Protein AF-A0A439NUP5-F1 (afdb_monomer)

Nearest PDB structures (foldseek):
  6g1f-assembly3_E  TM=2.541E-01  e=8.129E+00  Stutzerimonas stutzeri

Structure (mmCIF, N/CA/C/O backbone):
data_AF-A0A439NUP5-F1
#
_entry.id   AF-A0A439NUP5-F1
#
loop_
_atom_site.group_PDB
_atom_site.id
_atom_site.type_symbol
_atom_site.label_atom_id
_atom_site.label_alt_id
_atom_site.label_comp_id
_atom_site.label_asym_id
_atom_site.label_entity_id
_atom_site.label_seq_id
_atom_site.pdbx_PDB_ins_code
_atom_site.Cartn_x
_atom_site.Cartn_y
_atom_site.Cartn_z
_atom_site.occupancy
_atom_site.B_iso_or_equiv
_atom_site.auth_seq_id
_atom_site.auth_comp_id
_atom_site.auth_asym_id
_atom_site.auth_atom_id
_atom_site.pdbx_PDB_model_num
ATOM 1 N N . MET A 1 1 ? -1.467 -4.749 -2.747 1.00 68.94 1 MET A N 1
ATOM 2 C CA . MET A 1 1 ? -1.086 -5.558 -3.932 1.00 68.94 1 MET A CA 1
ATOM 3 C C . MET A 1 1 ? 0.349 -5.290 -4.351 1.00 68.94 1 MET A C 1
ATOM 5 O O . MET A 1 1 ? 1.112 -6.240 -4.357 1.00 68.94 1 MET A O 1
ATOM 9 N N . ALA A 1 2 ? 0.729 -4.045 -4.664 1.00 86.69 2 ALA A N 1
ATOM 10 C CA . ALA A 1 2 ? 2.065 -3.732 -5.182 1.00 86.69 2 ALA A CA 1
ATOM 11 C C . ALA A 1 2 ? 3.223 -4.264 -4.321 1.00 86.69 2 ALA A C 1
ATOM 13 O O . ALA A 1 2 ? 4.045 -5.011 -4.832 1.00 86.69 2 ALA A O 1
ATOM 14 N N . THR A 1 3 ? 3.243 -3.995 -3.013 1.00 92.81 3 THR A N 1
ATOM 15 C CA . THR A 1 3 ? 4.339 -4.464 -2.140 1.00 92.81 3 THR A CA 1
ATOM 16 C C . THR A 1 3 ? 4.481 -5.989 -2.119 1.00 92.81 3 THR A C 1
ATOM 18 O O . THR A 1 3 ? 5.592 -6.498 -2.053 1.00 92.81 3 THR A O 1
ATOM 21 N N . GLY A 1 4 ? 3.379 -6.727 -2.285 1.00 93.69 4 GLY A N 1
ATOM 22 C CA . GLY A 1 4 ? 3.407 -8.186 -2.409 1.00 93.69 4 GLY A CA 1
ATOM 23 C C . GLY A 1 4 ? 4.074 -8.658 -3.701 1.00 93.69 4 GLY A C 1
ATOM 24 O O . GLY A 1 4 ? 4.775 -9.658 -3.683 1.00 93.69 4 GLY A O 1
ATOM 25 N N . LEU A 1 5 ? 3.926 -7.918 -4.806 1.00 92.81 5 LEU A N 1
ATOM 26 C CA . LEU A 1 5 ? 4.610 -8.213 -6.076 1.00 92.81 5 LEU A CA 1
ATOM 27 C C . LEU A 1 5 ? 6.121 -8.003 -5.991 1.00 92.81 5 LEU A C 1
ATOM 29 O O . LEU A 1 5 ? 6.862 -8.623 -6.746 1.00 92.81 5 LEU A O 1
ATOM 33 N N . ALA A 1 6 ? 6.565 -7.132 -5.084 1.00 95.31 6 ALA A N 1
ATOM 34 C CA . ALA A 1 6 ? 7.979 -6.894 -4.846 1.00 95.31 6 ALA A CA 1
ATOM 35 C C . ALA A 1 6 ? 8.616 -7.894 -3.883 1.00 95.31 6 ALA A C 1
ATOM 37 O O . ALA A 1 6 ? 9.836 -8.031 -3.872 1.00 95.31 6 ALA A O 1
ATOM 38 N N . ARG A 1 7 ? 7.817 -8.618 -3.096 1.00 94.44 7 ARG A N 1
ATOM 39 C CA . ARG A 1 7 ? 8.317 -9.512 -2.053 1.00 94.44 7 ARG A CA 1
ATOM 40 C C . ARG A 1 7 ? 9.414 -10.450 -2.576 1.00 94.44 7 ARG A C 1
ATOM 42 O O . ARG A 1 7 ? 9.257 -11.142 -3.582 1.00 94.44 7 ARG A O 1
ATOM 49 N N . GLY A 1 8 ? 10.538 -10.463 -1.863 1.00 93.56 8 GLY A N 1
ATOM 50 C CA . GLY A 1 8 ? 11.687 -11.317 -2.153 1.00 93.56 8 GLY A CA 1
ATOM 51 C C . GLY A 1 8 ? 12.592 -10.842 -3.294 1.00 93.56 8 GLY A C 1
ATOM 52 O O . GLY A 1 8 ? 13.550 -11.546 -3.601 1.00 93.56 8 GLY A O 1
ATOM 53 N N . ALA A 1 9 ? 12.340 -9.686 -3.922 1.00 96.19 9 ALA A N 1
ATOM 54 C CA . ALA A 1 9 ? 13.242 -9.138 -4.939 1.00 96.19 9 ALA A CA 1
ATOM 55 C C . ALA A 1 9 ? 14.648 -8.877 -4.377 1.00 96.19 9 ALA A C 1
ATOM 57 O O . ALA A 1 9 ? 15.632 -9.292 -4.986 1.00 96.19 9 ALA A O 1
ATOM 58 N N . ALA A 1 10 ? 14.745 -8.311 -3.170 1.00 96.00 10 ALA A N 1
ATOM 59 C CA . ALA A 1 10 ? 16.027 -8.019 -2.533 1.00 96.00 10 ALA A CA 1
ATOM 60 C C . ALA A 1 10 ? 16.862 -9.290 -2.304 1.00 96.00 10 ALA A C 1
ATOM 62 O O . ALA A 1 10 ? 18.069 -9.288 -2.525 1.00 96.00 10 ALA A O 1
ATOM 63 N N . ALA A 1 11 ? 16.218 -10.409 -1.952 1.00 95.31 11 ALA A N 1
ATOM 64 C CA . ALA A 1 11 ? 16.888 -11.704 -1.796 1.00 95.31 11 ALA A CA 1
ATOM 65 C C . ALA A 1 11 ? 17.454 -12.254 -3.120 1.00 95.31 11 ALA A C 1
ATOM 67 O O . ALA A 1 11 ? 18.377 -13.063 -3.103 1.00 95.31 11 ALA A O 1
ATOM 68 N N . ARG A 1 12 ? 16.929 -11.802 -4.267 1.00 95.94 12 ARG A N 1
ATOM 69 C CA . ARG A 1 12 ? 17.468 -12.093 -5.606 1.00 95.94 12 ARG A CA 1
ATOM 70 C C . ARG A 1 12 ? 18.540 -11.091 -6.053 1.00 95.94 12 ARG A C 1
ATOM 72 O O . ARG A 1 12 ? 18.990 -11.172 -7.191 1.00 95.94 12 ARG A O 1
ATOM 79 N N . GLY A 1 13 ? 18.915 -10.131 -5.203 1.00 96.25 13 GLY A N 1
ATOM 80 C CA . GLY A 1 13 ? 19.787 -9.016 -5.579 1.00 96.25 13 GLY A CA 1
ATOM 81 C C . GLY A 1 13 ? 19.114 -8.025 -6.531 1.00 96.25 13 GLY A C 1
ATOM 82 O O . GLY A 1 13 ? 19.798 -7.378 -7.313 1.00 96.25 13 GLY A O 1
ATOM 83 N N . LYS A 1 14 ? 17.778 -7.943 -6.511 1.00 97.62 14 LYS A N 1
ATOM 84 C CA . LYS A 1 14 ? 16.977 -7.097 -7.403 1.00 97.62 14 LYS A CA 1
ATOM 85 C C . LYS A 1 14 ? 16.117 -6.116 -6.620 1.00 97.62 14 LYS A C 1
ATOM 87 O O . LYS A 1 14 ? 15.823 -6.317 -5.442 1.00 97.62 14 LYS A O 1
ATOM 92 N N . ARG A 1 15 ? 15.638 -5.082 -7.309 1.00 97.31 15 ARG A N 1
ATOM 93 C CA . ARG A 1 15 ? 14.554 -4.214 -6.829 1.00 97.31 15 ARG A CA 1
ATOM 94 C C . ARG A 1 15 ? 13.468 -4.095 -7.886 1.00 97.31 15 ARG A C 1
ATOM 96 O O . ARG A 1 15 ? 13.750 -4.062 -9.080 1.00 97.31 15 ARG A O 1
ATOM 103 N N . ILE A 1 16 ? 12.217 -4.018 -7.450 1.00 97.38 16 ILE A N 1
ATOM 104 C CA . ILE A 1 16 ? 11.087 -3.818 -8.350 1.00 97.38 16 ILE A CA 1
ATOM 105 C C . ILE A 1 16 ? 10.885 -2.330 -8.616 1.00 97.38 16 ILE A C 1
ATOM 107 O O . ILE A 1 16 ? 10.680 -1.541 -7.692 1.00 97.38 16 ILE A O 1
ATOM 111 N N . ALA A 1 17 ? 10.872 -1.969 -9.893 1.00 97.12 17 ALA A N 1
ATOM 112 C CA . ALA A 1 17 ? 10.504 -0.656 -10.387 1.00 97.12 17 ALA A CA 1
ATOM 113 C C . ALA A 1 17 ? 9.030 -0.658 -10.827 1.00 97.12 17 ALA A C 1
ATOM 115 O O . ALA A 1 17 ? 8.667 -1.224 -11.861 1.00 97.12 17 ALA A O 1
ATOM 116 N N . PHE A 1 18 ? 8.167 -0.017 -10.035 1.00 95.44 18 PHE A N 1
ATOM 117 C CA . PHE A 1 18 ? 6.767 0.225 -10.400 1.00 95.44 18 PHE A CA 1
ATOM 118 C C . PHE A 1 18 ? 6.678 1.463 -11.294 1.00 95.44 18 PHE A C 1
ATOM 120 O O 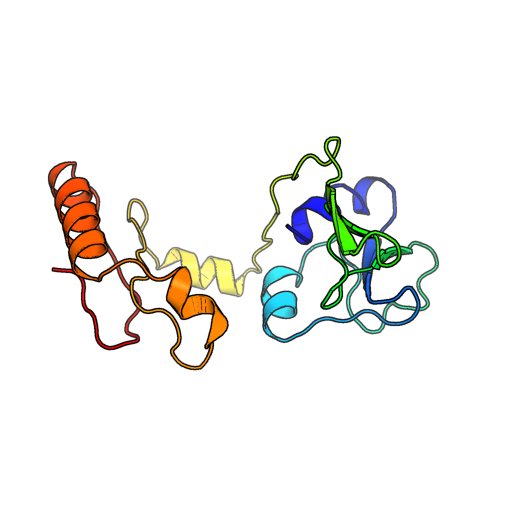. PHE A 1 18 ? 6.906 2.585 -10.837 1.00 95.44 18 PHE A O 1
ATOM 127 N N . GLY A 1 19 ? 6.379 1.269 -12.576 1.00 93.81 19 GLY A N 1
ATOM 128 C CA . GLY A 1 19 ? 6.471 2.349 -13.555 1.00 93.81 19 GLY A CA 1
ATOM 129 C C . GLY A 1 19 ? 6.035 1.939 -14.951 1.00 93.81 19 GLY A C 1
ATOM 130 O O . GLY A 1 19 ? 5.134 1.124 -15.090 1.00 93.81 19 GLY A O 1
ATOM 131 N N . ASP A 1 20 ? 6.651 2.510 -15.984 1.00 91.88 20 ASP A N 1
ATOM 132 C CA . ASP A 1 20 ? 6.338 2.227 -17.396 1.00 91.88 20 ASP A CA 1
ATOM 133 C C . ASP A 1 20 ? 7.456 1.495 -18.160 1.00 91.88 20 ASP A C 1
ATOM 135 O O . ASP A 1 20 ? 7.432 1.429 -19.389 1.00 91.88 20 ASP A O 1
ATOM 139 N N . GLY A 1 21 ? 8.447 0.962 -17.443 1.00 92.44 21 GLY A N 1
ATOM 140 C CA . GLY A 1 21 ? 9.657 0.390 -18.037 1.00 92.44 21 GLY A CA 1
ATOM 141 C C . GLY A 1 21 ? 10.770 1.411 -18.282 1.00 92.44 21 GLY A C 1
ATOM 142 O O . GLY A 1 21 ? 11.846 1.030 -18.735 1.00 92.44 21 GLY A O 1
ATOM 143 N N . ARG A 1 22 ? 10.523 2.703 -18.027 1.00 93.38 22 ARG A N 1
ATOM 144 C CA . ARG A 1 22 ? 11.503 3.789 -18.187 1.00 93.38 22 ARG A CA 1
ATOM 145 C C . ARG A 1 22 ? 11.561 4.714 -16.981 1.00 93.38 22 ARG A C 1
ATOM 147 O O . ARG A 1 22 ? 12.642 5.148 -16.611 1.00 93.38 22 ARG A O 1
ATOM 154 N N . ARG A 1 23 ? 10.412 5.034 -16.388 1.00 95.44 23 ARG A N 1
ATOM 155 C CA . ARG A 1 23 ? 10.275 5.944 -15.251 1.00 95.44 23 ARG A CA 1
ATOM 156 C C . ARG A 1 23 ? 9.545 5.261 -14.109 1.00 95.44 23 ARG A C 1
ATOM 158 O O . ARG A 1 23 ? 8.464 4.705 -14.314 1.00 95.44 23 ARG A O 1
ATOM 165 N N . ILE A 1 24 ? 10.106 5.350 -12.906 1.00 96.06 24 ILE A N 1
ATOM 166 C CA . ILE A 1 24 ? 9.438 4.901 -11.686 1.00 96.06 24 ILE A CA 1
ATOM 167 C C . ILE A 1 24 ? 8.390 5.953 -11.309 1.00 96.06 24 ILE A C 1
ATOM 169 O O . ILE A 1 24 ? 8.656 7.158 -11.297 1.00 96.06 24 ILE A O 1
ATOM 173 N N . ALA A 1 25 ? 7.173 5.501 -11.019 1.00 91.31 25 ALA A N 1
ATOM 174 C CA . ALA A 1 25 ? 6.039 6.368 -10.736 1.00 91.31 25 ALA A CA 1
ATOM 175 C C . ALA A 1 25 ? 5.483 6.065 -9.344 1.00 91.31 25 ALA A C 1
ATOM 177 O O . ALA A 1 25 ? 4.724 5.116 -9.156 1.00 91.31 25 ALA A O 1
ATOM 178 N N . TRP A 1 26 ? 5.872 6.881 -8.366 1.00 90.88 26 TRP A N 1
ATOM 179 C CA . TRP A 1 26 ? 5.246 6.904 -7.046 1.00 90.88 26 TRP A CA 1
ATOM 180 C C . TRP A 1 26 ? 4.385 8.161 -6.949 1.00 90.88 26 TRP A C 1
ATOM 182 O O . TRP A 1 26 ? 4.866 9.268 -7.194 1.00 90.88 26 TRP A O 1
ATOM 192 N N . ASP A 1 27 ? 3.118 7.992 -6.595 1.00 86.06 27 ASP A N 1
ATOM 193 C CA . ASP A 1 27 ? 2.272 9.087 -6.132 1.00 86.06 27 ASP A CA 1
ATOM 194 C C . ASP A 1 27 ? 2.371 9.235 -4.604 1.00 86.06 27 ASP A C 1
ATOM 196 O O . ASP A 1 27 ? 3.056 8.470 -3.922 1.00 86.06 27 ASP A O 1
ATOM 200 N N . GLN A 1 28 ? 1.682 10.232 -4.051 1.00 82.44 28 GLN A N 1
ATOM 201 C CA . GLN A 1 28 ? 1.670 10.488 -2.608 1.00 82.44 28 GLN A CA 1
ATOM 202 C C . GLN A 1 28 ? 1.181 9.287 -1.780 1.00 82.44 28 GLN A C 1
ATOM 204 O O . GLN A 1 28 ? 1.672 9.069 -0.682 1.00 82.44 28 GLN A O 1
ATOM 209 N N . HIS A 1 29 ? 0.259 8.476 -2.304 1.00 83.88 29 HIS A N 1
ATOM 210 C CA . HIS A 1 29 ? -0.296 7.331 -1.582 1.00 83.88 29 HIS A CA 1
ATOM 211 C C . HIS A 1 29 ? 0.634 6.119 -1.646 1.00 83.88 29 HIS A C 1
ATOM 213 O O . HIS A 1 29 ? 0.801 5.396 -0.670 1.00 83.88 29 HIS A O 1
ATOM 219 N N . SER A 1 30 ? 1.261 5.894 -2.796 1.00 88.81 30 SER A N 1
ATOM 220 C CA . SER A 1 30 ? 2.225 4.815 -2.989 1.00 88.81 30 SER A CA 1
ATOM 221 C C . SER A 1 30 ? 3.558 5.116 -2.315 1.00 88.81 30 SER A C 1
ATOM 223 O O . SER A 1 30 ? 4.173 4.188 -1.802 1.00 88.81 30 SER A O 1
ATOM 225 N N . LYS A 1 31 ? 3.963 6.387 -2.199 1.00 91.31 31 LYS A N 1
ATOM 226 C CA . LYS A 1 31 ? 5.143 6.782 -1.419 1.00 91.31 31 LYS A CA 1
ATOM 227 C C . LYS A 1 31 ? 5.054 6.309 0.033 1.00 91.31 31 LYS A C 1
ATOM 229 O O . LYS A 1 31 ? 5.996 5.678 0.500 1.00 91.31 31 LYS A O 1
ATOM 234 N N . GLU A 1 32 ? 3.940 6.571 0.717 1.00 90.31 32 GLU A N 1
ATOM 235 C CA . GLU A 1 32 ? 3.753 6.158 2.120 1.00 90.31 32 GLU A CA 1
ATOM 236 C C . GLU A 1 32 ? 3.809 4.634 2.293 1.00 90.31 32 GLU A C 1
ATOM 238 O O . GLU A 1 32 ? 4.312 4.133 3.288 1.00 90.31 32 GLU A O 1
ATOM 243 N N . ILE A 1 33 ? 3.349 3.882 1.292 1.00 92.50 33 ILE A N 1
ATOM 244 C CA . ILE A 1 33 ? 3.316 2.415 1.330 1.00 92.50 33 ILE A CA 1
ATOM 245 C C . ILE A 1 33 ? 4.654 1.783 0.909 1.00 92.50 33 ILE A C 1
ATOM 247 O O . ILE A 1 33 ? 4.967 0.669 1.326 1.00 92.50 33 ILE A O 1
ATOM 251 N N . PHE A 1 34 ? 5.422 2.436 0.032 1.00 94.38 34 PHE A N 1
ATOM 252 C CA . PHE A 1 34 ? 6.641 1.868 -0.562 1.00 94.38 34 PHE A CA 1
ATOM 253 C C . PHE A 1 34 ? 7.922 2.303 0.141 1.00 94.38 34 PHE A C 1
ATOM 255 O O . PHE A 1 34 ? 8.938 1.613 0.018 1.00 94.38 34 PHE A O 1
ATOM 262 N N . ARG A 1 35 ? 7.900 3.437 0.852 1.00 91.38 35 ARG A N 1
ATOM 263 C CA . ARG A 1 35 ? 9.074 3.941 1.569 1.00 91.38 35 ARG A CA 1
ATOM 264 C C . ARG A 1 35 ? 9.624 2.881 2.525 1.00 91.38 35 ARG A C 1
ATOM 266 O O . ARG A 1 35 ? 8.878 2.119 3.125 1.00 91.38 35 ARG A O 1
ATOM 273 N N . GLY A 1 36 ? 10.949 2.804 2.609 1.00 90.94 36 GLY A N 1
ATOM 274 C CA . GLY A 1 36 ? 11.639 1.843 3.473 1.00 90.94 36 GLY A CA 1
ATOM 275 C C . GLY A 1 36 ? 11.603 0.382 3.005 1.00 90.94 36 GLY A C 1
ATOM 276 O O . GLY A 1 36 ? 12.312 -0.435 3.586 1.00 90.94 36 GLY A O 1
ATOM 277 N N . ASN A 1 37 ? 10.853 0.021 1.955 1.00 95.44 37 ASN A N 1
ATOM 278 C CA . ASN A 1 37 ? 10.823 -1.362 1.481 1.00 95.44 37 ASN A CA 1
ATOM 279 C C . ASN A 1 37 ? 12.064 -1.693 0.629 1.00 95.44 37 ASN A C 1
ATOM 281 O O . ASN A 1 37 ? 12.192 -1.164 -0.478 1.00 95.44 37 ASN A O 1
ATOM 285 N N . PRO A 1 38 ? 12.949 -2.609 1.074 1.00 95.38 38 PRO A N 1
ATOM 286 C CA . PRO A 1 38 ? 14.197 -2.907 0.368 1.00 95.38 38 PRO A CA 1
ATOM 2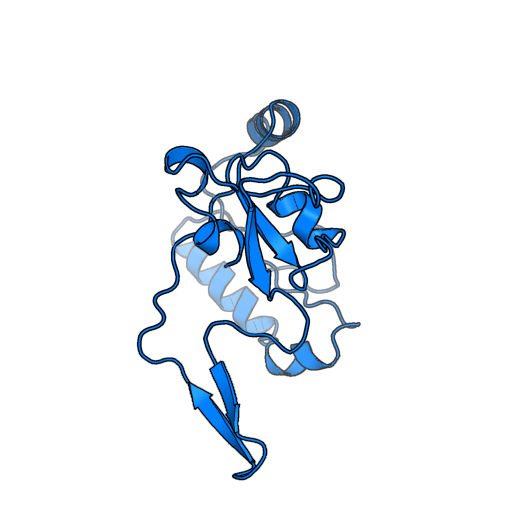87 C C . PRO A 1 38 ? 13.971 -3.577 -0.991 1.00 95.38 38 PRO A C 1
ATOM 289 O O . PRO A 1 38 ? 14.860 -3.586 -1.837 1.00 95.38 38 PRO A O 1
ATOM 292 N N . ASN A 1 39 ? 12.782 -4.135 -1.2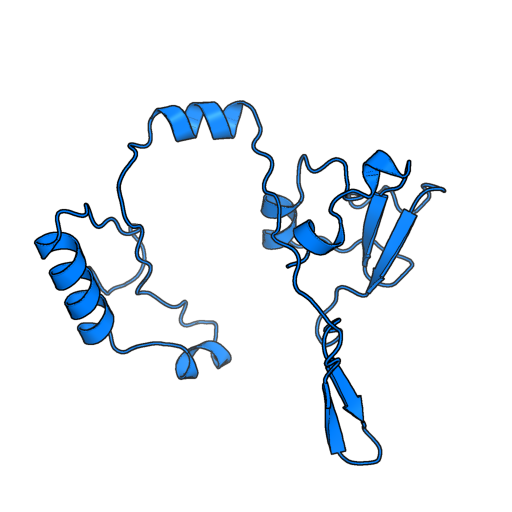19 1.00 97.06 39 ASN A N 1
ATOM 293 C CA . ASN A 1 39 ? 12.440 -4.782 -2.474 1.00 97.06 39 ASN A CA 1
ATOM 294 C C . ASN A 1 39 ? 11.982 -3.803 -3.565 1.00 97.06 39 ASN A C 1
ATOM 296 O O . ASN A 1 39 ? 11.778 -4.236 -4.697 1.00 97.06 39 ASN A O 1
ATOM 300 N N . ILE A 1 40 ? 11.753 -2.525 -3.249 1.00 97.12 40 ILE A N 1
ATOM 301 C CA . ILE A 1 40 ? 11.150 -1.558 -4.174 1.00 97.12 40 ILE A CA 1
ATOM 302 C C . ILE A 1 40 ? 12.161 -0.459 -4.496 1.00 97.12 40 ILE A C 1
ATOM 304 O O . ILE A 1 40 ? 12.776 0.129 -3.610 1.00 97.12 40 ILE A O 1
ATOM 30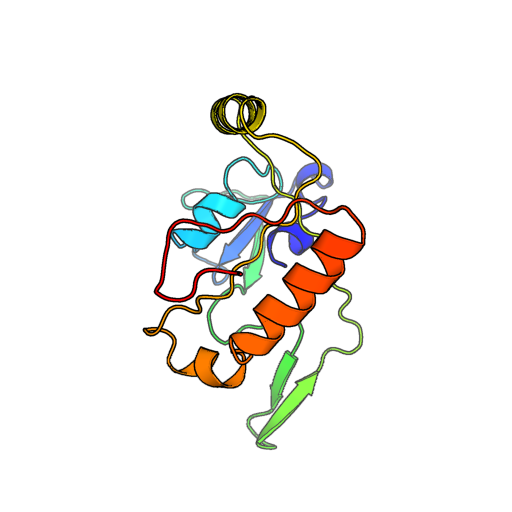8 N N . ALA A 1 41 ? 12.323 -0.164 -5.781 1.00 97.06 41 ALA A N 1
ATOM 309 C CA . ALA A 1 41 ? 13.159 0.932 -6.239 1.00 97.06 41 ALA A CA 1
ATOM 310 C C . ALA A 1 41 ? 12.413 2.275 -6.106 1.00 97.06 41 ALA A C 1
ATOM 312 O O . ALA A 1 41 ? 11.292 2.396 -6.619 1.00 97.06 41 ALA A O 1
ATOM 313 N N . PRO A 1 42 ? 13.000 3.290 -5.443 1.00 95.75 42 PRO A N 1
ATOM 314 C CA . PRO A 1 42 ? 12.428 4.629 -5.395 1.00 95.75 42 PRO A CA 1
ATOM 315 C C . PRO A 1 42 ? 12.673 5.403 -6.702 1.00 95.75 42 PRO A C 1
ATOM 317 O O . PRO A 1 42 ? 13.665 5.136 -7.391 1.00 95.75 42 PRO A O 1
ATOM 320 N N . PRO A 1 43 ? 11.823 6.399 -7.032 1.00 95.56 43 PRO A N 1
ATOM 321 C CA . PRO A 1 43 ? 12.084 7.336 -8.122 1.00 95.56 43 PRO A CA 1
ATOM 322 C C . PRO A 1 43 ? 13.484 7.949 -8.019 1.00 95.56 43 PRO A C 1
ATOM 324 O O . PRO A 1 43 ? 13.931 8.291 -6.924 1.00 95.56 43 PRO A O 1
ATOM 327 N N . GLY A 1 44 ? 14.172 8.083 -9.152 1.00 95.88 44 GLY A N 1
ATOM 328 C CA . GLY A 1 44 ? 15.584 8.471 -9.227 1.00 95.88 44 GLY A CA 1
ATOM 329 C C . GLY A 1 44 ? 16.550 7.283 -9.319 1.00 95.88 44 GLY A C 1
ATOM 330 O O . GLY A 1 44 ? 17.723 7.481 -9.622 1.00 95.88 44 GLY A O 1
ATOM 331 N N . SER A 1 45 ? 16.076 6.052 -9.092 1.00 96.75 45 SER A N 1
ATOM 332 C CA . SER A 1 45 ? 16.881 4.830 -9.242 1.00 96.75 45 SER A CA 1
ATOM 333 C C . SER A 1 45 ? 16.794 4.213 -10.643 1.00 96.75 45 SER A C 1
ATOM 335 O O . SER A 1 45 ? 17.241 3.094 -10.824 1.00 96.75 45 SER A O 1
ATOM 337 N N . GLU A 1 46 ? 16.215 4.878 -11.645 1.00 97.12 46 GLU A N 1
ATOM 338 C CA . GLU A 1 46 ? 15.928 4.291 -12.969 1.00 97.12 46 GLU A CA 1
ATOM 339 C C . GLU A 1 46 ? 17.162 3.746 -13.706 1.00 97.12 46 GLU A C 1
ATOM 341 O O . GLU A 1 46 ? 17.030 2.851 -14.537 1.00 97.12 46 GLU A O 1
ATOM 346 N N . ALA A 1 47 ? 18.346 4.292 -13.419 1.00 95.75 47 ALA A N 1
ATOM 347 C CA . ALA A 1 47 ? 19.610 3.863 -14.016 1.00 95.75 47 ALA A CA 1
ATOM 348 C C . ALA A 1 47 ? 20.224 2.627 -13.335 1.00 95.75 47 ALA A C 1
ATOM 350 O O . ALA A 1 47 ? 21.277 2.153 -13.761 1.00 95.75 47 ALA A O 1
ATOM 351 N N . ASP A 1 48 ? 19.605 2.132 -12.265 1.00 95.38 48 ASP A N 1
ATOM 352 C CA . ASP A 1 48 ? 20.121 1.009 -11.500 1.00 95.38 48 ASP A CA 1
ATOM 353 C C . ASP A 1 48 ? 20.038 -0.280 -12.347 1.00 95.38 48 ASP A C 1
ATOM 355 O O . ASP A 1 48 ? 18.984 -0.586 -12.915 1.00 95.38 48 ASP A O 1
ATOM 359 N N . PRO A 1 49 ? 21.136 -1.042 -12.495 1.00 94.00 49 PRO A N 1
ATOM 360 C CA . PRO A 1 49 ? 21.191 -2.164 -13.437 1.00 94.00 49 PRO A CA 1
ATOM 361 C C . PRO A 1 49 ? 20.363 -3.376 -12.983 1.00 94.00 49 PRO A C 1
ATOM 363 O O . PRO A 1 49 ? 20.038 -4.252 -13.785 1.00 94.00 49 PRO A O 1
ATOM 366 N N . ASP A 1 50 ? 19.998 -3.426 -11.702 1.00 96.25 50 ASP A N 1
ATOM 367 C CA . ASP A 1 50 ? 19.350 -4.561 -11.049 1.00 96.25 50 ASP A CA 1
ATOM 368 C C . ASP A 1 50 ? 17.850 -4.342 -10.798 1.00 96.25 50 ASP A C 1
ATOM 370 O O . ASP A 1 50 ? 17.278 -4.799 -9.803 1.00 96.25 50 ASP A O 1
ATOM 374 N N . LEU A 1 51 ? 17.193 -3.663 -11.742 1.00 97.31 51 LEU A N 1
ATOM 375 C CA . LEU A 1 51 ? 15.753 -3.431 -11.717 1.00 97.31 51 LEU A CA 1
ATOM 376 C C . LEU A 1 51 ? 14.962 -4.489 -12.487 1.00 97.31 51 LEU A C 1
ATOM 378 O O . LEU A 1 51 ? 15.245 -4.804 -13.642 1.00 97.31 51 LEU A O 1
ATOM 382 N N . GLU A 1 52 ? 13.882 -4.956 -11.869 1.00 97.00 52 GLU A N 1
ATOM 383 C CA . GLU A 1 52 ? 12.797 -5.668 -12.543 1.00 97.00 52 GLU A CA 1
ATOM 384 C C . GLU A 1 52 ? 11.588 -4.728 -12.653 1.00 97.00 52 GLU A C 1
ATOM 386 O O . GLU A 1 52 ? 11.118 -4.172 -11.659 1.00 97.00 52 GLU A O 1
ATOM 391 N N . TRP A 1 53 ? 11.068 -4.534 -13.863 1.00 95.69 53 TRP A N 1
ATOM 392 C CA . TRP A 1 53 ? 9.975 -3.592 -14.100 1.00 95.69 53 TRP A CA 1
ATOM 393 C C . TRP A 1 53 ? 8.608 -4.259 -14.007 1.00 95.69 53 TRP A C 1
ATOM 395 O O . TRP A 1 53 ? 8.351 -5.282 -14.642 1.00 95.69 53 TRP A O 1
ATOM 405 N N . ILE A 1 54 ? 7.696 -3.615 -13.281 1.00 93.69 54 ILE A N 1
ATOM 406 C CA . ILE A 1 54 ? 6.270 -3.941 -13.292 1.00 93.69 54 ILE A CA 1
ATOM 407 C C . ILE A 1 54 ? 5.512 -2.722 -13.808 1.00 93.69 54 ILE A C 1
ATOM 409 O O . ILE A 1 54 ? 5.581 -1.644 -13.213 1.00 93.69 54 ILE A O 1
ATOM 413 N N . ASP A 1 55 ? 4.766 -2.910 -14.902 1.00 90.56 55 ASP A N 1
ATOM 414 C CA . ASP A 1 55 ? 3.897 -1.865 -15.446 1.00 90.56 55 ASP A CA 1
ATOM 415 C C . ASP A 1 55 ? 2.754 -1.586 -14.463 1.00 90.56 55 ASP A C 1
ATOM 417 O O . ASP A 1 55 ? 1.811 -2.373 -14.336 1.00 90.56 55 ASP A O 1
ATOM 421 N N . TYR A 1 56 ? 2.881 -0.495 -13.712 1.00 85.56 56 TYR A N 1
ATOM 422 C CA . TYR A 1 56 ? 2.020 -0.176 -12.575 1.00 85.56 56 TYR A CA 1
ATOM 423 C C . TYR A 1 56 ? 1.427 1.217 -12.740 1.00 85.56 56 TYR A C 1
ATOM 425 O O . TYR A 1 56 ? 1.800 2.183 -12.078 1.00 85.56 56 TYR A O 1
ATOM 433 N N . ARG A 1 57 ? 0.503 1.323 -13.694 1.00 85.25 57 ARG A N 1
ATOM 434 C CA . ARG A 1 57 ? -0.177 2.568 -14.061 1.00 85.25 57 ARG A CA 1
ATOM 435 C C . ARG A 1 57 ? -1.668 2.337 -14.243 1.00 85.25 57 ARG A C 1
ATOM 437 O O . ARG A 1 57 ? -2.145 1.209 -14.388 1.00 85.25 57 ARG A O 1
ATOM 444 N N . THR A 1 58 ? -2.428 3.425 -14.262 1.00 79.81 58 THR A N 1
ATOM 445 C CA . THR A 1 58 ? -3.870 3.388 -14.517 1.00 79.81 58 THR A CA 1
ATOM 446 C C . THR A 1 58 ? -4.181 2.619 -15.803 1.00 79.81 58 THR A C 1
ATOM 448 O O . THR A 1 58 ? -3.644 2.916 -16.863 1.00 79.81 58 THR A O 1
ATOM 451 N N . GLY A 1 59 ? -5.061 1.618 -15.706 1.00 79.56 59 GLY A N 1
ATOM 452 C CA . GLY A 1 59 ? -5.446 0.754 -16.830 1.00 79.56 59 GLY A CA 1
ATOM 453 C C . GLY A 1 59 ? -4.577 -0.496 -17.018 1.00 79.56 59 GLY A C 1
ATOM 454 O O . GLY A 1 59 ? -4.986 -1.390 -17.755 1.00 79.56 59 GLY A O 1
ATOM 455 N N . HIS A 1 60 ? -3.451 -0.609 -16.309 1.00 83.06 60 HIS A N 1
ATOM 456 C CA . HIS A 1 60 ? -2.515 -1.732 -16.402 1.00 83.06 60 HIS A CA 1
ATOM 457 C C . HIS A 1 60 ? -2.620 -2.604 -15.148 1.00 83.06 60 HIS A C 1
ATOM 459 O O . HIS A 1 60 ? -1.861 -2.492 -14.190 1.00 83.06 60 HIS A O 1
ATOM 465 N N . ARG A 1 61 ? -3.649 -3.456 -15.124 1.00 87.00 61 ARG A N 1
ATOM 466 C CA . ARG A 1 61 ? -3.892 -4.399 -14.027 1.00 87.00 61 ARG A CA 1
ATOM 467 C C 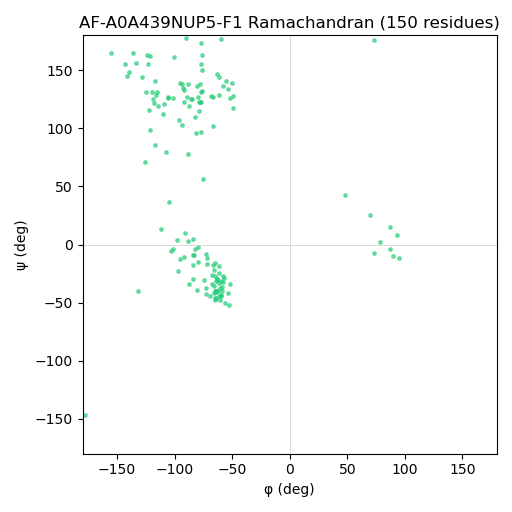. ARG A 1 61 ? -3.211 -5.721 -14.345 1.00 87.00 61 ARG A C 1
ATOM 469 O O . ARG A 1 61 ? -3.547 -6.374 -15.318 1.00 87.00 61 ARG A O 1
ATOM 4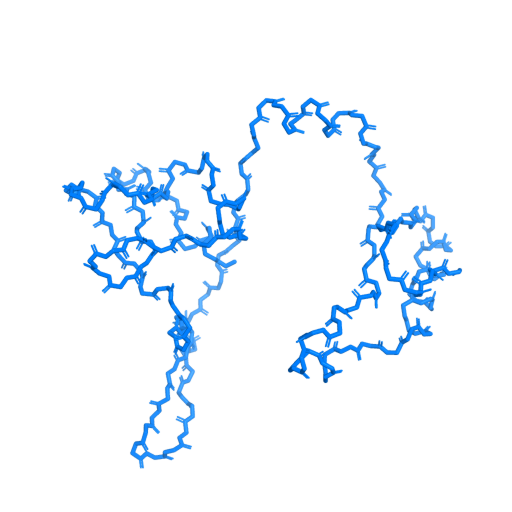76 N N . ILE A 1 62 ? -2.327 -6.175 -13.473 1.00 88.56 62 ILE A N 1
ATOM 477 C CA . ILE A 1 62 ? -1.576 -7.429 -13.660 1.00 88.56 62 ILE A CA 1
ATOM 478 C C . ILE A 1 62 ? -2.448 -8.700 -13.738 1.00 88.56 62 ILE A C 1
ATOM 480 O O . ILE A 1 62 ? -1.999 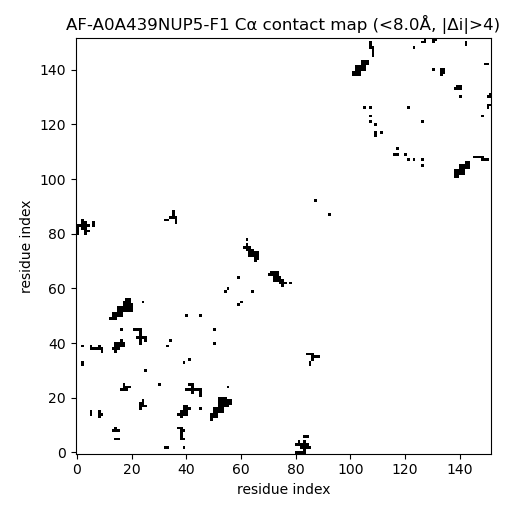-9.743 -14.207 1.00 88.56 62 ILE A O 1
ATOM 484 N N . TYR A 1 63 ? -3.698 -8.629 -13.274 1.00 90.38 63 TYR A N 1
ATOM 485 C CA . TYR A 1 63 ? -4.615 -9.768 -13.197 1.00 90.38 63 TYR A CA 1
ATOM 486 C C . TYR A 1 63 ? -5.655 -9.805 -14.324 1.00 90.38 63 TYR A C 1
ATOM 488 O O . TYR A 1 63 ? -6.448 -10.745 -14.389 1.00 90.38 63 TYR A O 1
ATOM 496 N N . ASN A 1 64 ? -5.708 -8.801 -15.205 1.00 92.25 64 ASN A N 1
ATOM 497 C CA . ASN A 1 64 ? -6.596 -8.832 -16.365 1.00 92.25 64 ASN A CA 1
ATOM 498 C C . ASN A 1 64 ? -6.113 -7.943 -17.513 1.00 92.25 64 ASN A C 1
ATOM 500 O O . ASN A 1 64 ? -5.272 -7.068 -17.356 1.00 92.25 64 ASN A O 1
ATOM 504 N N . ARG A 1 65 ? -6.683 -8.155 -18.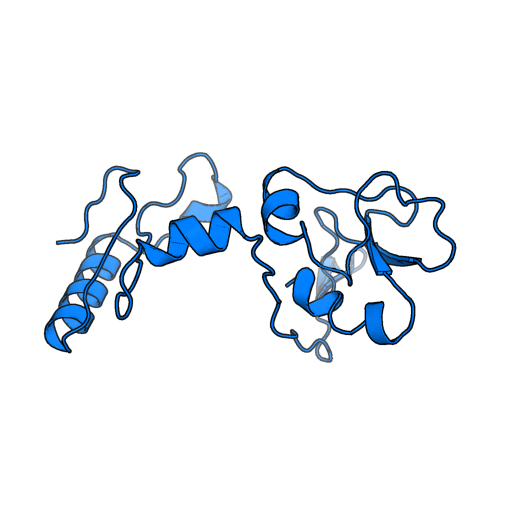696 1.00 91.94 65 ARG A N 1
ATOM 505 C CA . ARG A 1 65 ? -6.483 -7.278 -19.853 1.00 91.94 65 ARG A CA 1
ATOM 506 C C . ARG A 1 65 ? -7.760 -7.144 -20.664 1.00 91.94 65 ARG A C 1
ATOM 508 O O . ARG A 1 65 ? -8.606 -8.037 -20.654 1.00 91.94 65 ARG A O 1
ATOM 515 N N . LEU A 1 66 ? -7.883 -6.045 -21.399 1.00 91.44 66 LEU A N 1
ATOM 516 C CA . LEU A 1 66 ? -8.985 -5.835 -22.331 1.00 91.44 66 LEU A CA 1
ATOM 517 C C . LEU A 1 66 ? -8.631 -6.426 -23.706 1.00 91.44 66 LEU A C 1
ATOM 519 O O . LEU A 1 66 ? -7.684 -5.980 -24.351 1.00 91.44 66 LEU A O 1
ATOM 523 N N . ASP A 1 67 ? -9.410 -7.397 -24.183 1.00 92.75 67 ASP A N 1
ATOM 524 C CA . ASP A 1 67 ? -9.434 -7.792 -25.595 1.00 92.75 67 ASP A CA 1
ATOM 525 C C . ASP A 1 67 ? -10.248 -6.744 -26.359 1.00 92.75 67 ASP A C 1
ATOM 527 O O . ASP A 1 67 ? -11.480 -6.770 -26.353 1.00 92.75 67 ASP A O 1
ATOM 531 N N . ARG A 1 68 ? -9.554 -5.779 -26.974 1.00 92.50 68 ARG A N 1
ATOM 532 C CA . ARG A 1 68 ? -10.191 -4.670 -27.702 1.00 92.50 68 ARG A CA 1
ATOM 533 C C . ARG A 1 68 ? -10.952 -5.145 -28.937 1.00 92.50 68 ARG A C 1
ATOM 535 O O . ARG A 1 68 ? -12.015 -4.600 -29.215 1.00 92.50 68 ARG A O 1
ATOM 542 N N . ALA A 1 69 ? -10.448 -6.168 -29.630 1.00 95.44 69 ALA A N 1
ATOM 543 C CA . ALA A 1 69 ? -11.078 -6.694 -30.839 1.00 95.44 69 ALA A CA 1
ATOM 544 C C . ALA A 1 69 ? -12.437 -7.329 -30.523 1.00 95.44 69 ALA A C 1
ATOM 546 O O . ALA A 1 69 ? -13.413 -7.105 -31.231 1.00 95.44 69 ALA A O 1
ATOM 547 N N . ARG A 1 70 ? -12.517 -8.076 -29.415 1.00 96.12 70 ARG A N 1
ATOM 548 C CA . ARG A 1 70 ? -13.758 -8.737 -28.973 1.00 96.12 70 ARG A CA 1
ATOM 549 C C . ARG A 1 70 ? -14.526 -7.972 -27.897 1.00 96.12 70 ARG A C 1
ATOM 551 O O . ARG A 1 70 ? -15.511 -8.487 -27.381 1.00 96.12 70 ARG A O 1
ATOM 558 N N . ARG A 1 71 ? -14.064 -6.773 -27.532 1.00 94.75 71 ARG A N 1
ATOM 559 C CA . ARG A 1 71 ? -14.649 -5.901 -26.499 1.00 94.75 71 ARG A CA 1
ATOM 560 C C . ARG A 1 71 ? -14.955 -6.627 -25.178 1.00 94.75 71 ARG A C 1
ATOM 562 O O . ARG A 1 71 ? -15.999 -6.398 -24.574 1.00 94.75 71 ARG A O 1
ATOM 569 N N . ARG A 1 72 ? -14.047 -7.491 -24.714 1.00 94.88 72 ARG A N 1
ATOM 570 C CA . ARG A 1 72 ? -14.230 -8.284 -23.481 1.00 94.88 72 ARG A CA 1
ATOM 571 C C . ARG A 1 72 ? -13.003 -8.260 -22.579 1.00 94.88 72 ARG A C 1
ATOM 573 O O . ARG A 1 72 ? -11.883 -8.086 -23.052 1.00 94.88 72 ARG A O 1
ATOM 580 N N . TRP A 1 73 ? -13.204 -8.500 -21.289 1.00 93.88 73 TRP A N 1
ATOM 581 C CA . TRP A 1 73 ? -12.106 -8.716 -20.347 1.00 93.88 73 TRP A CA 1
ATOM 582 C C . TRP A 1 73 ? -11.593 -10.153 -20.429 1.00 93.88 73 TRP A C 1
ATOM 584 O O . TRP A 1 73 ? -12.375 -11.099 -20.485 1.00 93.88 73 TRP A O 1
ATOM 594 N N . ILE A 1 74 ? -10.272 -10.303 -20.417 1.00 94.81 74 ILE A N 1
ATOM 595 C CA . ILE A 1 74 ? -9.581 -11.577 -20.236 1.00 94.81 74 ILE A CA 1
ATOM 596 C C . ILE A 1 74 ? -8.937 -11.540 -18.856 1.00 94.81 74 ILE A C 1
ATOM 598 O O . ILE A 1 74 ? -8.123 -10.659 -18.571 1.00 94.81 74 ILE A O 1
ATOM 602 N N . TRP A 1 75 ? -9.315 -12.492 -18.010 1.00 94.69 75 TRP A N 1
ATOM 603 C CA . TRP A 1 75 ? -8.810 -12.623 -16.649 1.00 94.69 75 TRP A CA 1
ATOM 604 C C . TRP A 1 75 ? -7.625 -13.582 -16.614 1.00 94.69 75 TRP A C 1
ATOM 606 O O . TRP A 1 75 ? -7.648 -14.626 -17.265 1.00 94.69 75 TRP A O 1
ATOM 616 N N . ASN A 1 76 ? -6.593 -13.223 -15.855 1.00 93.88 76 ASN A N 1
ATOM 617 C CA . ASN A 1 76 ? -5.489 -14.120 -15.555 1.00 93.88 76 ASN A CA 1
ATOM 618 C C . ASN A 1 76 ? -5.907 -15.043 -14.402 1.00 93.88 76 ASN A C 1
ATOM 620 O O . ASN A 1 76 ? -5.814 -14.662 -13.236 1.00 93.88 76 ASN A O 1
ATOM 624 N N . MET A 1 77 ? -6.384 -16.243 -14.737 1.00 95.12 77 MET A N 1
ATOM 625 C CA . MET A 1 77 ? -6.846 -17.227 -13.749 1.00 95.12 77 MET A CA 1
ATOM 626 C C . MET A 1 77 ? -5.701 -17.866 -12.953 1.00 95.12 77 MET A C 1
ATOM 628 O O . MET A 1 77 ? -5.951 -18.477 -11.913 1.00 95.12 77 MET A O 1
ATOM 632 N N . ASP A 1 78 ? -4.455 -17.669 -13.383 1.00 94.69 78 ASP A N 1
ATOM 633 C CA . ASP A 1 78 ? -3.253 -18.145 -12.695 1.00 94.69 78 ASP A CA 1
ATOM 634 C C . ASP A 1 78 ? -2.694 -17.106 -11.721 1.00 94.69 78 ASP A C 1
ATOM 636 O O . ASP A 1 78 ? -1.846 -17.421 -10.888 1.00 94.69 78 ASP A O 1
ATOM 640 N N . PHE A 1 79 ? -3.188 -15.865 -11.769 1.00 91.19 79 PHE A N 1
ATOM 641 C CA . PHE A 1 79 ? -2.765 -14.842 -10.827 1.00 91.19 79 PHE A CA 1
ATOM 642 C C . PHE A 1 79 ? -3.109 -15.262 -9.393 1.00 91.19 79 PHE A C 1
ATOM 644 O O . PHE A 1 79 ? -4.249 -15.612 -9.070 1.00 91.19 79 PHE A O 1
ATOM 651 N N . ARG A 1 80 ? -2.109 -15.207 -8.513 1.00 90.88 80 ARG A N 1
ATOM 652 C CA . ARG A 1 80 ? -2.265 -15.428 -7.076 1.00 90.88 80 ARG A CA 1
ATOM 653 C C . ARG A 1 80 ? -1.761 -14.184 -6.350 1.00 90.88 80 ARG A C 1
ATOM 655 O O . ARG A 1 80 ? -0.580 -13.859 -6.473 1.00 90.88 80 ARG A O 1
ATOM 662 N N . PRO A 1 81 ? -2.631 -13.450 -5.634 1.00 88.44 81 PRO A N 1
ATOM 663 C CA . PRO A 1 81 ? -2.186 -12.289 -4.887 1.00 88.44 81 PRO A CA 1
ATOM 664 C C . PRO A 1 81 ? -1.269 -12.743 -3.752 1.00 88.44 81 PRO A C 1
ATOM 666 O O . PRO A 1 81 ? -1.637 -13.591 -2.943 1.00 88.44 81 PRO A O 1
ATOM 669 N N . MET A 1 82 ? -0.082 -12.150 -3.685 1.00 90.75 82 MET A N 1
ATOM 670 C CA . MET A 1 82 ? 0.798 -12.302 -2.534 1.00 90.75 82 MET A CA 1
ATOM 671 C C . MET A 1 82 ? 0.464 -11.226 -1.494 1.00 90.75 82 MET A C 1
ATOM 673 O O . MET A 1 82 ? 0.241 -10.068 -1.877 1.00 90.75 82 MET A O 1
ATOM 677 N N . PRO A 1 83 ? 0.430 -11.573 -0.194 1.00 91.62 83 PRO A N 1
ATOM 678 C CA . PRO A 1 83 ? 0.308 -10.587 0.869 1.00 91.62 83 PRO A CA 1
ATOM 679 C C . PRO A 1 83 ? 1.394 -9.519 0.742 1.00 91.62 83 PRO A C 1
ATOM 681 O O . PRO A 1 83 ? 2.560 -9.830 0.497 1.00 91.62 83 PRO A O 1
ATOM 684 N N . GLY A 1 84 ? 0.982 -8.260 0.869 1.00 91.19 84 GLY A N 1
ATOM 685 C CA . GLY A 1 84 ? 1.904 -7.135 0.874 1.00 91.19 84 GLY A CA 1
ATOM 686 C C . GLY A 1 84 ? 2.633 -6.997 2.201 1.00 91.19 84 GLY A C 1
ATOM 687 O O . GLY A 1 84 ? 2.201 -7.532 3.218 1.00 91.19 84 GLY A O 1
ATOM 688 N N . GLU A 1 85 ? 3.718 -6.236 2.170 1.00 91.25 85 GLU A N 1
ATOM 689 C CA . GLU A 1 85 ? 4.489 -5.854 3.350 1.00 91.25 85 GLU A CA 1
ATOM 690 C C . GLU A 1 85 ? 4.443 -4.341 3.510 1.00 91.25 85 GLU A C 1
ATOM 692 O O . GLU A 1 85 ? 4.498 -3.613 2.515 1.00 91.25 85 GLU A O 1
ATOM 697 N N . LEU A 1 86 ? 4.328 -3.903 4.760 1.00 91.06 86 LEU A N 1
ATOM 698 C CA . LEU A 1 86 ? 4.536 -2.527 5.189 1.00 91.06 86 LEU A CA 1
ATOM 699 C C . LEU A 1 86 ? 5.738 -2.545 6.121 1.00 91.06 86 LEU A C 1
ATOM 701 O O . LEU A 1 86 ? 5.801 -3.377 7.027 1.00 91.06 86 LEU A O 1
ATOM 705 N N . LEU A 1 87 ? 6.701 -1.673 5.853 1.00 92.75 87 LEU A N 1
ATOM 706 C CA . LEU A 1 87 ? 7.883 -1.516 6.681 1.00 92.75 87 LEU A CA 1
ATOM 707 C C . LEU A 1 87 ? 7.815 -0.130 7.295 1.00 92.75 87 LEU A C 1
ATOM 709 O O . LEU A 1 87 ? 7.770 0.856 6.567 1.00 92.75 87 LEU A O 1
ATOM 713 N N . PHE A 1 88 ? 7.771 -0.100 8.620 1.00 91.88 88 PHE A N 1
ATOM 714 C CA . PHE A 1 88 ? 7.660 1.127 9.389 1.00 91.88 88 PHE A CA 1
ATOM 715 C C . PHE A 1 88 ? 9.042 1.598 9.826 1.00 91.88 88 PHE A C 1
ATOM 717 O O . PHE A 1 88 ? 9.886 0.788 10.226 1.00 91.88 88 PHE A O 1
ATOM 724 N N . ASP A 1 89 ? 9.270 2.902 9.757 1.00 91.38 89 ASP A N 1
ATOM 725 C CA . ASP A 1 89 ? 10.454 3.527 10.324 1.00 91.38 89 ASP A CA 1
ATOM 726 C C . ASP A 1 89 ? 10.349 3.669 11.856 1.00 91.38 89 ASP A C 1
ATOM 728 O O . ASP A 1 89 ? 9.333 3.368 12.487 1.00 91.38 89 ASP A O 1
ATOM 732 N N . GLN A 1 90 ? 11.439 4.111 12.490 1.00 93.19 90 GLN A N 1
ATOM 733 C CA . GLN A 1 90 ? 11.476 4.264 13.947 1.00 93.19 90 GLN A CA 1
ATOM 734 C C . GLN A 1 90 ? 10.489 5.315 14.467 1.00 93.19 90 GLN A C 1
ATOM 736 O O . GLN A 1 90 ? 9.995 5.175 15.584 1.00 93.19 90 GLN A O 1
ATOM 741 N N . GLN A 1 91 ? 10.201 6.358 13.687 1.00 92.25 91 GLN A N 1
ATOM 742 C CA . GLN A 1 91 ? 9.276 7.413 14.085 1.00 92.25 91 GLN A CA 1
ATOM 743 C C . GLN A 1 91 ? 7.832 6.902 14.057 1.00 92.25 91 GLN A C 1
ATOM 745 O O . GLN A 1 91 ? 7.077 7.148 14.996 1.00 92.25 91 GLN A O 1
ATOM 750 N N . GLU A 1 92 ? 7.464 6.150 13.022 1.00 91.81 92 GLU A N 1
ATOM 751 C CA . GLU A 1 92 ? 6.168 5.482 12.904 1.00 91.81 92 GLU A CA 1
ATOM 752 C C . GLU A 1 92 ? 5.959 4.464 14.022 1.00 91.81 92 GLU A C 1
ATOM 754 O O . GLU A 1 92 ? 4.899 4.444 14.645 1.00 91.81 92 GLU A O 1
ATOM 759 N N . LEU A 1 93 ? 6.981 3.659 14.325 1.00 92.00 93 LEU A N 1
ATOM 760 C CA . LEU A 1 93 ? 6.927 2.699 15.426 1.00 92.00 93 LEU A CA 1
ATOM 761 C C . LEU A 1 93 ? 6.800 3.395 16.787 1.00 92.00 93 LEU A C 1
ATOM 763 O O . LEU A 1 93 ? 6.024 2.948 17.630 1.00 92.00 93 LEU A O 1
ATOM 767 N N . ALA A 1 94 ? 7.517 4.502 17.003 1.00 92.94 94 ALA A N 1
ATOM 768 C CA . ALA A 1 94 ? 7.413 5.285 18.233 1.00 92.94 94 ALA A CA 1
ATOM 769 C C . ALA A 1 94 ? 6.024 5.920 18.396 1.00 92.94 94 ALA A C 1
ATOM 771 O O . ALA A 1 94 ? 5.475 5.920 19.496 1.00 92.94 94 ALA A O 1
ATOM 772 N N . TRP A 1 95 ? 5.432 6.420 17.308 1.00 91.00 95 TRP A N 1
ATOM 773 C CA . TRP A 1 95 ? 4.054 6.909 17.314 1.00 91.00 95 TRP A CA 1
ATOM 774 C C . TRP A 1 95 ? 3.060 5.777 17.609 1.00 91.00 95 TRP A C 1
ATOM 776 O O . TRP A 1 95 ? 2.201 5.919 18.479 1.00 91.00 95 TRP A O 1
ATOM 786 N N . ALA A 1 96 ? 3.222 4.628 16.945 1.00 88.69 96 ALA A N 1
ATOM 787 C CA . ALA A 1 96 ? 2.351 3.468 17.105 1.00 88.69 96 ALA A CA 1
ATOM 788 C C . ALA A 1 96 ? 2.417 2.859 18.512 1.00 88.69 96 ALA A C 1
ATOM 790 O O . ALA A 1 96 ? 1.427 2.303 18.969 1.00 88.69 96 ALA A O 1
ATOM 791 N N . ALA A 1 97 ? 3.533 3.002 19.232 1.00 89.12 97 ALA A N 1
ATOM 792 C CA . ALA A 1 97 ? 3.650 2.539 20.616 1.00 89.12 97 ALA A CA 1
ATOM 793 C C . ALA A 1 97 ? 2.661 3.230 21.576 1.00 89.12 97 ALA A C 1
ATOM 795 O O . ALA A 1 97 ? 2.319 2.664 22.612 1.00 89.12 97 ALA A O 1
ATOM 796 N N . GLY A 1 98 ? 2.200 4.441 21.240 1.00 85.00 98 GLY A N 1
ATOM 797 C CA . GLY A 1 98 ? 1.144 5.139 21.977 1.00 85.00 98 GLY A CA 1
ATOM 798 C C . GLY A 1 98 ? -0.275 4.736 21.563 1.00 85.00 98 GLY A C 1
ATOM 799 O O . GLY A 1 98 ? -1.237 5.133 22.219 1.00 85.00 98 GLY A O 1
ATOM 800 N N . VAL A 1 99 ? -0.419 3.968 20.483 1.00 84.19 99 VAL A N 1
ATOM 801 C CA . VAL A 1 99 ? -1.700 3.454 20.000 1.00 84.19 99 VAL A CA 1
ATOM 802 C C . VAL A 1 99 ? -1.954 2.109 20.683 1.00 84.19 99 VAL A C 1
ATOM 804 O O . VAL A 1 99 ? -1.097 1.228 20.674 1.00 84.19 99 VAL A O 1
ATOM 807 N N . GLY A 1 100 ? -3.123 1.954 21.310 1.00 83.38 100 GLY A N 1
ATOM 808 C CA . GLY A 1 100 ? -3.516 0.703 21.966 1.00 83.38 100 GLY A CA 1
ATOM 809 C C . GLY A 1 100 ? -3.556 -0.495 21.006 1.00 83.38 100 GLY A C 1
ATOM 810 O O . GLY A 1 100 ? -3.359 -0.368 19.802 1.00 83.38 100 GLY A O 1
ATOM 811 N N . THR A 1 101 ? -3.843 -1.685 21.526 1.00 86.94 101 THR A N 1
ATOM 812 C CA . THR A 1 101 ? -4.071 -2.885 20.698 1.00 86.94 101 THR A CA 1
ATOM 813 C C . THR A 1 101 ? -5.440 -3.481 21.010 1.00 86.94 101 THR A C 1
ATOM 815 O O . THR A 1 101 ? -6.025 -3.157 22.037 1.00 86.94 101 THR A O 1
ATOM 818 N N . GLY A 1 102 ? -5.955 -4.350 20.133 1.00 87.81 102 GLY A N 1
ATOM 819 C CA . GLY A 1 102 ? -7.231 -5.043 20.365 1.00 87.81 102 GLY A CA 1
ATOM 820 C C . GLY A 1 102 ? -8.481 -4.291 19.899 1.00 87.81 102 GLY A C 1
ATOM 821 O O . GLY A 1 102 ? -9.587 -4.684 20.262 1.00 87.81 102 GLY A O 1
ATOM 822 N N . PHE A 1 103 ? -8.322 -3.257 19.072 1.00 92.75 103 PHE A N 1
ATOM 823 C CA . PHE A 1 103 ? -9.438 -2.523 18.480 1.00 92.75 103 PHE A CA 1
ATOM 824 C C . PHE A 1 103 ? -9.710 -2.934 17.028 1.00 92.75 103 PHE A C 1
ATOM 826 O O . PHE A 1 103 ? -8.847 -3.456 16.317 1.00 92.75 103 PHE A O 1
ATOM 833 N N . VAL A 1 104 ? -10.914 -2.617 16.563 1.00 93.69 104 VAL A N 1
ATOM 834 C CA . VAL A 1 104 ? -11.321 -2.659 15.161 1.00 93.69 104 VAL A CA 1
ATOM 835 C C . VAL A 1 104 ? -11.500 -1.226 14.675 1.00 93.69 104 VAL A C 1
ATOM 837 O O . VAL A 1 104 ? -12.411 -0.517 15.100 1.00 93.69 104 VAL A O 1
ATOM 840 N N . LEU A 1 105 ? -10.627 -0.798 13.764 1.00 92.31 105 LEU A N 1
ATOM 841 C CA . LEU A 1 105 ? -10.784 0.471 13.063 1.00 92.31 105 LEU A CA 1
ATOM 842 C C . LEU A 1 105 ? -11.806 0.300 11.94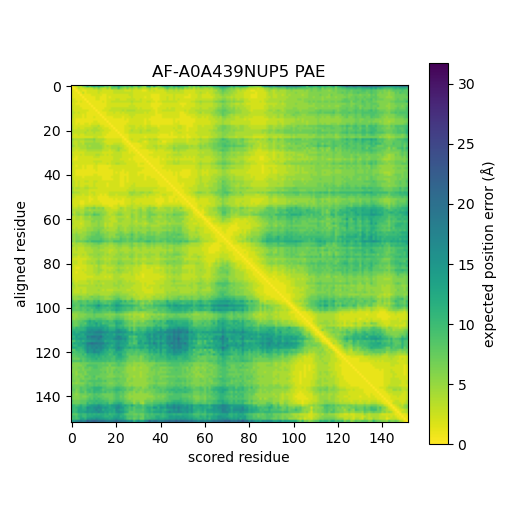3 1.00 92.31 105 LEU A C 1
ATOM 844 O O . LEU A 1 105 ? -11.634 -0.540 11.057 1.00 92.31 105 LEU A O 1
ATOM 848 N N . MET A 1 106 ? -12.858 1.110 11.974 1.00 92.00 106 MET A N 1
ATOM 849 C CA . MET A 1 106 ? -13.912 1.094 10.971 1.00 92.00 106 MET A CA 1
ATOM 850 C C . MET A 1 106 ? -14.011 2.454 10.278 1.00 92.00 106 MET A C 1
ATOM 852 O O . MET A 1 106 ? -14.075 3.500 10.919 1.00 92.00 106 MET A O 1
ATOM 856 N N . GLU A 1 107 ? -14.048 2.436 8.945 1.00 89.56 107 GLU A N 1
ATOM 857 C CA . GLU A 1 107 ? -14.086 3.632 8.097 1.00 89.56 107 GLU A CA 1
ATOM 858 C C . GLU A 1 107 ? -15.395 3.673 7.283 1.00 89.56 107 GLU A C 1
ATOM 860 O O . GLU A 1 107 ? -15.437 3.200 6.144 1.00 89.56 107 GLU A O 1
ATOM 865 N N . PRO A 1 108 ? -16.495 4.210 7.844 1.00 87.06 108 PRO A N 1
ATOM 866 C CA . PRO A 1 108 ? -17.791 4.262 7.156 1.00 87.06 108 PRO A CA 1
ATOM 867 C C . PRO A 1 108 ? -17.892 5.408 6.133 1.00 87.06 108 PRO A C 1
ATOM 869 O O . PRO A 1 108 ? -18.798 5.438 5.296 1.00 87.06 108 PRO A O 1
ATOM 872 N N . ASN A 1 109 ? -16.977 6.377 6.204 1.00 85.88 109 ASN A N 1
ATOM 873 C CA . ASN A 1 109 ? -17.014 7.590 5.398 1.00 85.88 109 ASN A CA 1
ATOM 874 C C . ASN A 1 109 ? -16.177 7.409 4.129 1.00 85.88 109 ASN A C 1
ATOM 876 O O . ASN A 1 109 ? -14.950 7.456 4.157 1.00 85.88 109 ASN A O 1
ATOM 880 N N . VAL A 1 110 ? -16.861 7.191 3.004 1.00 77.50 110 VAL A N 1
ATOM 881 C CA . VAL A 1 110 ? -16.242 7.162 1.675 1.00 77.50 110 VAL A CA 1
ATOM 882 C C . VAL A 1 110 ? -16.148 8.586 1.141 1.00 77.50 110 VAL A C 1
ATOM 884 O O . VAL A 1 110 ? -17.161 9.269 1.028 1.00 77.50 110 VAL A O 1
ATOM 887 N N . GLU A 1 111 ? -14.939 8.988 0.764 1.00 74.94 111 GLU A N 1
ATOM 888 C CA . GLU A 1 111 ? -14.630 10.276 0.135 1.00 74.94 111 GLU A CA 1
ATOM 889 C C . GLU A 1 111 ? -15.557 10.606 -1.049 1.00 74.94 111 GLU A C 1
ATOM 891 O O . GLU A 1 111 ? -15.546 9.911 -2.074 1.00 74.94 111 GLU A O 1
ATOM 896 N N . GLU A 1 112 ? -16.323 11.694 -0.937 1.00 69.62 112 GLU A N 1
ATOM 897 C CA . GLU A 1 112 ? -17.353 12.079 -1.914 1.00 69.62 112 GLU A CA 1
ATOM 898 C C . GLU A 1 112 ? -16.784 12.393 -3.302 1.00 69.62 112 GLU A C 1
ATOM 900 O O . GLU A 1 112 ? -17.430 12.133 -4.320 1.00 69.62 112 GLU A O 1
ATOM 905 N N . PHE A 1 113 ? -15.539 12.879 -3.372 1.00 73.31 113 PHE A N 1
ATOM 906 C CA . PHE A 1 113 ? -14.882 13.203 -4.641 1.00 73.31 113 PHE A CA 1
ATOM 907 C C . PHE A 1 113 ? -14.642 11.969 -5.530 1.00 73.31 113 PHE A C 1
ATOM 909 O O . PHE A 1 113 ? -14.388 12.098 -6.730 1.00 73.31 113 PHE A O 1
ATOM 916 N N . LYS A 1 114 ? -14.728 10.752 -4.976 1.00 70.25 114 LYS A N 1
ATOM 917 C CA . LYS A 1 114 ? -14.592 9.501 -5.731 1.00 70.25 114 LYS A CA 1
ATOM 918 C C . LYS A 1 114 ? -15.954 9.073 -6.270 1.00 70.25 114 LYS A C 1
ATOM 920 O O . LYS A 1 114 ? -16.565 8.132 -5.769 1.00 70.25 114 LYS A O 1
ATOM 925 N N . SER A 1 115 ? -16.407 9.708 -7.350 1.00 68.94 115 SER A N 1
ATOM 926 C CA . SER A 1 115 ? -17.708 9.421 -7.986 1.00 68.94 115 SER A CA 1
ATOM 927 C C . SER A 1 115 ? -17.932 7.931 -8.310 1.00 68.94 115 SER A C 1
ATOM 929 O O . SER A 1 115 ? -19.038 7.410 -8.158 1.00 68.94 115 SER A O 1
ATOM 931 N N . TRP A 1 116 ? -16.866 7.205 -8.666 1.00 70.38 116 TRP A N 1
ATOM 932 C CA . TRP A 1 116 ? -16.870 5.760 -8.943 1.00 70.38 116 TRP A CA 1
ATOM 933 C C . TRP A 1 116 ? -16.844 4.857 -7.697 1.00 70.38 116 TRP A C 1
ATOM 935 O O . TRP A 1 116 ? -16.794 3.636 -7.839 1.00 70.38 116 TRP A O 1
ATOM 945 N N . ALA A 1 117 ? -16.769 5.420 -6.490 1.00 71.25 117 ALA A N 1
ATOM 946 C CA . ALA A 1 117 ? -16.787 4.674 -5.231 1.00 71.25 117 ALA A CA 1
ATOM 947 C C . ALA A 1 117 ? -18.193 4.590 -4.616 1.00 71.25 117 ALA A C 1
ATOM 949 O O . ALA A 1 117 ? -18.415 3.765 -3.734 1.00 71.25 117 ALA A O 1
ATOM 950 N N . SER A 1 118 ? -19.147 5.382 -5.113 1.00 69.94 118 SER A N 1
ATOM 951 C CA . SER A 1 118 ? -20.544 5.398 -4.655 1.00 69.94 118 SER A CA 1
ATOM 952 C C . SER A 1 118 ? -21.198 4.011 -4.679 1.00 69.94 118 SER A C 1
ATOM 954 O O . SER A 1 118 ? -21.835 3.612 -3.711 1.00 69.94 118 SER A O 1
ATOM 956 N N . ASN A 1 119 ? -20.957 3.218 -5.726 1.00 73.81 119 ASN A N 1
ATOM 957 C CA . ASN A 1 119 ? -21.471 1.850 -5.847 1.00 73.81 119 ASN A CA 1
ATOM 958 C C . ASN A 1 119 ? -20.787 0.825 -4.921 1.00 73.81 119 ASN A C 1
ATOM 960 O O . ASN A 1 119 ? -21.211 -0.326 -4.870 1.00 73.81 119 ASN A O 1
ATOM 964 N N . LYS A 1 120 ? -19.710 1.213 -4.230 1.00 72.81 120 LYS A N 1
ATOM 965 C CA . LYS A 1 120 ? -19.001 0.388 -3.240 1.00 72.81 120 LYS A CA 1
ATOM 966 C C . LYS A 1 120 ? -19.326 0.801 -1.806 1.00 72.81 120 LYS A C 1
ATOM 968 O O . LYS A 1 120 ? -18.860 0.147 -0.879 1.00 72.81 120 LYS A O 1
ATOM 973 N N . ARG A 1 121 ? -20.087 1.883 -1.622 1.00 78.12 121 ARG A N 1
ATOM 974 C CA . ARG A 1 121 ? -20.480 2.386 -0.310 1.00 78.12 121 ARG A CA 1
ATOM 975 C C . ARG A 1 121 ? -21.608 1.519 0.240 1.00 78.12 121 ARG A C 1
ATOM 977 O O . ARG A 1 121 ? -22.653 1.379 -0.392 1.00 78.12 121 ARG A O 1
ATOM 984 N N . TRP A 1 122 ? -21.401 0.944 1.418 1.00 85.62 122 TRP A N 1
ATOM 985 C CA . TRP A 1 122 ? -22.504 0.394 2.198 1.00 85.62 122 TRP A CA 1
ATOM 986 C C . TRP A 1 122 ? -23.295 1.519 2.858 1.00 85.62 122 TRP A C 1
ATOM 988 O O . TRP A 1 122 ? -22.751 2.578 3.174 1.00 85.62 122 TRP A O 1
ATOM 998 N N . ALA A 1 123 ? -24.591 1.288 3.053 1.00 87.56 123 ALA A N 1
ATOM 999 C CA . ALA A 1 123 ? -25.414 2.197 3.834 1.00 87.56 123 ALA A CA 1
ATOM 1000 C C . ALA A 1 123 ? -24.888 2.266 5.282 1.00 87.56 123 ALA A C 1
ATOM 1002 O O . ALA A 1 123 ? -24.365 1.281 5.809 1.00 87.56 123 ALA A O 1
ATOM 1003 N N . ALA A 1 124 ? -24.964 3.452 5.892 1.00 88.50 124 ALA A N 1
ATOM 1004 C CA . ALA A 1 124 ? -24.350 3.734 7.192 1.00 88.50 124 ALA A CA 1
ATOM 1005 C C . ALA A 1 124 ? -24.874 2.814 8.310 1.00 88.50 124 ALA A C 1
ATOM 1007 O O . ALA A 1 124 ? -24.097 2.317 9.120 1.00 88.50 124 ALA A O 1
ATOM 1008 N N . ASP A 1 125 ? -26.165 2.485 8.264 1.00 91.69 125 ASP A N 1
ATOM 1009 C CA . ASP A 1 125 ? -26.835 1.541 9.163 1.00 91.69 125 ASP A CA 1
ATOM 1010 C C . ASP A 1 125 ? -26.202 0.137 9.161 1.00 91.69 125 ASP A C 1
ATOM 1012 O O . ASP A 1 125 ? -26.236 -0.569 10.167 1.00 91.69 125 ASP A O 1
ATOM 1016 N N . ARG A 1 126 ? -25.586 -0.283 8.049 1.00 92.81 126 ARG A N 1
ATOM 1017 C CA . ARG A 1 126 ? -24.857 -1.557 7.970 1.00 92.81 126 ARG A CA 1
ATOM 1018 C C . ARG A 1 126 ? -23.537 -1.511 8.720 1.00 92.81 126 ARG A C 1
ATOM 1020 O O . ARG A 1 126 ? -23.180 -2.511 9.336 1.00 92.81 126 ARG A O 1
ATOM 1027 N N . TYR A 1 127 ? -22.834 -0.381 8.684 1.00 92.88 127 TYR A N 1
ATOM 1028 C CA . TYR A 1 127 ? -21.635 -0.195 9.500 1.00 92.88 127 TYR A CA 1
ATOM 1029 C C . TYR A 1 127 ? -21.998 -0.200 10.985 1.00 92.88 127 TYR A C 1
ATOM 1031 O O . TYR A 1 127 ? -21.381 -0.948 11.738 1.00 92.88 127 TYR A O 1
ATOM 1039 N N . ASP A 1 128 ? -23.052 0.523 11.376 1.00 94.12 128 ASP A N 1
ATOM 1040 C CA . ASP A 1 128 ? -23.541 0.550 12.762 1.00 94.12 128 ASP A CA 1
ATOM 1041 C C . ASP A 1 128 ? -23.942 -0.849 13.245 1.00 94.12 128 ASP A C 1
ATOM 1043 O O . ASP A 1 128 ? -23.541 -1.282 14.320 1.00 94.12 128 ASP A O 1
ATOM 1047 N N . ALA A 1 129 ? -24.660 -1.621 12.422 1.00 95.25 129 ALA A N 1
ATOM 1048 C CA . ALA A 1 129 ? -25.043 -2.987 12.775 1.00 95.25 129 ALA A CA 1
ATOM 1049 C C . ALA A 1 129 ? -23.830 -3.915 12.986 1.00 95.25 129 ALA A C 1
ATOM 1051 O O . ALA A 1 129 ? -23.834 -4.742 13.900 1.00 95.25 129 ALA A O 1
ATOM 1052 N N . VAL A 1 130 ? -22.790 -3.794 12.153 1.00 95.44 130 VAL A N 1
ATOM 1053 C CA . VAL A 1 130 ? -21.551 -4.573 12.312 1.00 95.44 130 VAL A CA 1
ATOM 1054 C C . VAL A 1 130 ? -20.786 -4.118 13.551 1.00 95.44 130 VAL A C 1
ATOM 1056 O O . VAL A 1 130 ? -20.334 -4.965 14.318 1.00 95.44 130 VAL A O 1
ATOM 1059 N N . ALA A 1 131 ? -20.668 -2.810 13.774 1.00 95.38 131 ALA A N 1
ATOM 1060 C CA . ALA A 1 131 ? -20.003 -2.258 14.947 1.00 95.38 131 ALA A CA 1
ATOM 1061 C C . ALA A 1 131 ? -20.692 -2.697 16.242 1.00 95.38 131 ALA A C 1
ATOM 1063 O O . ALA A 1 131 ? -20.026 -3.229 17.125 1.00 95.38 131 ALA A O 1
ATOM 1064 N N . ALA A 1 132 ? -22.020 -2.584 16.318 1.00 95.88 132 ALA A N 1
ATOM 1065 C CA . ALA A 1 132 ? -22.807 -3.034 17.461 1.00 95.88 132 ALA A CA 1
ATOM 1066 C C . ALA A 1 132 ? -22.627 -4.535 17.719 1.00 95.88 132 ALA A C 1
ATOM 1068 O O . ALA A 1 132 ? -22.495 -4.960 18.867 1.00 95.88 132 ALA A O 1
ATOM 1069 N N . ARG A 1 133 ? -22.574 -5.352 16.657 1.00 97.00 133 ARG A N 1
ATOM 1070 C CA . ARG A 1 133 ? -22.324 -6.788 16.797 1.00 97.00 133 ARG A CA 1
ATOM 1071 C C . ARG A 1 133 ? -20.926 -7.078 17.344 1.00 97.00 133 ARG A C 1
ATOM 1073 O O . ARG A 1 133 ? -20.799 -7.870 18.269 1.00 97.00 133 ARG A O 1
ATOM 1080 N N . LEU A 1 134 ? -19.898 -6.450 16.781 1.00 95.38 134 LEU A N 1
ATOM 1081 C CA . LEU A 1 134 ? -18.516 -6.632 17.225 1.00 95.38 134 LEU A CA 1
ATOM 1082 C C . LEU A 1 134 ? -18.318 -6.135 18.663 1.00 95.38 134 LEU A C 1
ATOM 1084 O O . LEU A 1 134 ? -17.657 -6.805 19.451 1.00 95.38 134 LEU A O 1
ATOM 1088 N N . ALA A 1 135 ? -18.940 -5.012 19.024 1.00 94.25 135 ALA A N 1
ATOM 1089 C CA . ALA A 1 135 ? -18.933 -4.488 20.385 1.00 94.25 135 ALA A CA 1
ATOM 1090 C C . ALA A 1 135 ? -19.632 -5.439 21.370 1.00 94.25 135 ALA A C 1
ATOM 1092 O O . ALA A 1 135 ? -19.126 -5.664 22.467 1.00 94.25 135 ALA A O 1
ATOM 1093 N N . ALA A 1 136 ? -20.750 -6.059 20.973 1.00 95.94 136 ALA A N 1
ATOM 1094 C CA . ALA A 1 136 ? -21.415 -7.088 21.776 1.00 95.94 136 ALA A CA 1
ATOM 1095 C C . ALA A 1 136 ? -20.540 -8.340 21.984 1.00 95.94 136 ALA A C 1
ATOM 1097 O O . ALA A 1 136 ? -20.638 -8.985 23.025 1.00 95.94 136 ALA A O 1
ATOM 1098 N N . ASP A 1 137 ? -19.658 -8.644 21.028 1.00 95.62 137 ASP A N 1
ATOM 1099 C CA . ASP A 1 137 ? -18.652 -9.708 21.128 1.00 95.62 137 ASP A CA 1
ATOM 1100 C C . ASP A 1 137 ? -17.362 -9.238 21.863 1.00 95.62 137 ASP A C 1
ATOM 1102 O O . ASP A 1 137 ? -16.400 -9.997 21.979 1.00 95.62 137 ASP A O 1
ATOM 1106 N N . GLY A 1 138 ? -17.342 -8.009 22.400 1.00 93.56 138 GLY A N 1
ATOM 1107 C CA . GLY A 1 138 ? -16.274 -7.463 23.248 1.00 93.56 138 GLY A CA 1
ATOM 1108 C C . GLY A 1 138 ? -15.182 -6.672 22.520 1.00 93.56 138 GLY A C 1
ATOM 1109 O O . GLY A 1 138 ? -14.181 -6.322 23.142 1.00 93.56 138 GLY A O 1
ATOM 1110 N N . ALA A 1 139 ? -15.339 -6.391 21.225 1.00 94.06 139 ALA A N 1
ATOM 1111 C CA . ALA A 1 139 ? -14.366 -5.606 20.471 1.00 94.06 139 ALA A CA 1
ATOM 1112 C C . ALA A 1 139 ? -14.502 -4.100 20.750 1.00 94.06 139 ALA A C 1
ATOM 1114 O O . ALA A 1 139 ? -15.602 -3.548 20.750 1.00 94.06 139 ALA A O 1
ATOM 1115 N N . GLU A 1 140 ? -13.372 -3.410 20.898 1.00 93.56 140 GLU A N 1
ATOM 1116 C CA . GLU A 1 140 ? -13.338 -1.947 20.887 1.00 93.56 140 GLU A CA 1
ATOM 1117 C C . GLU A 1 140 ? -13.433 -1.446 19.442 1.00 93.56 140 GLU A C 1
ATOM 1119 O O . GLU A 1 140 ? -12.606 -1.807 18.604 1.00 93.56 140 GLU A O 1
ATOM 1124 N N . ILE A 1 141 ? -14.432 -0.619 19.129 1.00 93.75 141 ILE A N 1
ATOM 1125 C CA . ILE A 1 141 ? -14.588 -0.033 17.792 1.00 93.75 141 ILE A CA 1
ATOM 1126 C C . ILE A 1 141 ? -14.082 1.402 17.810 1.00 93.75 141 ILE A C 1
ATOM 1128 O O . ILE A 1 141 ? -14.545 2.222 18.600 1.00 93.75 141 ILE A O 1
ATOM 1132 N N . VAL A 1 142 ? -13.164 1.718 16.899 1.00 92.06 142 VAL A N 1
ATOM 1133 C CA . VAL A 1 142 ? -12.613 3.067 16.735 1.00 92.06 142 VAL A CA 1
ATOM 1134 C C . VAL A 1 142 ? -12.817 3.560 15.309 1.00 92.06 142 VAL A C 1
ATOM 1136 O O . VAL A 1 142 ? -12.937 2.782 14.361 1.00 92.06 142 VAL A O 1
ATOM 1139 N N . GLN A 1 143 ? -12.850 4.878 15.148 1.00 91.38 143 GLN A N 1
ATOM 1140 C CA . GLN A 1 143 ? -13.064 5.542 13.868 1.00 91.38 143 GLN A CA 1
ATOM 1141 C C . GLN A 1 143 ? -12.167 6.779 13.778 1.00 91.38 143 GLN A C 1
ATOM 1143 O O . GLN A 1 143 ? -11.980 7.491 14.765 1.00 91.38 143 GLN A O 1
ATOM 1148 N N . PHE A 1 144 ? -11.660 7.088 12.583 1.00 87.56 144 PHE A N 1
ATOM 1149 C CA . PHE A 1 144 ? -11.018 8.379 12.339 1.00 87.56 144 PHE A CA 1
ATOM 1150 C C . PHE A 1 144 ? -11.994 9.552 12.508 1.00 87.56 144 PHE A C 1
ATOM 1152 O O . PHE A 1 144 ? -13.168 9.476 12.138 1.00 87.56 144 PHE A O 1
ATOM 1159 N N . ALA A 1 145 ? -11.483 10.686 12.987 1.00 83.38 145 ALA A N 1
ATOM 1160 C CA . ALA A 1 145 ? -12.230 11.936 13.122 1.00 83.38 145 ALA A CA 1
ATOM 1161 C C . ALA A 1 145 ? -12.441 12.640 11.761 1.00 83.38 145 ALA A C 1
ATOM 1163 O O . ALA A 1 145 ? -12.034 13.781 11.563 1.00 83.38 145 ALA A O 1
ATOM 1164 N N . HIS A 1 146 ? -13.050 11.949 10.798 1.00 82.88 146 HIS A N 1
ATOM 1165 C CA . HIS A 1 146 ? -13.327 12.457 9.452 1.00 82.88 146 HIS A CA 1
ATOM 1166 C C . HIS A 1 146 ? -14.714 12.016 8.963 1.00 82.88 146 HIS A C 1
ATOM 1168 O O . HIS A 1 146 ? -15.187 10.939 9.335 1.00 82.88 146 HIS A O 1
ATOM 1174 N N . GLY A 1 147 ? -15.358 12.845 8.134 1.00 83.50 147 GLY A N 1
ATOM 1175 C CA . GLY A 1 147 ? -16.687 12.619 7.556 1.00 83.50 147 GLY A CA 1
ATOM 1176 C C . GLY A 1 147 ? -17.842 12.785 8.547 1.00 83.50 147 GLY A C 1
ATOM 1177 O O . GLY A 1 147 ? -17.614 12.997 9.742 1.00 83.50 147 GLY A O 1
ATOM 1178 N N . ASP A 1 148 ? -19.067 12.673 8.033 1.00 85.44 148 ASP A N 1
ATOM 1179 C CA . ASP A 1 148 ? -20.293 13.023 8.765 1.00 85.44 148 ASP A CA 1
ATOM 1180 C C . ASP A 1 148 ? -20.856 11.873 9.602 1.00 85.44 148 ASP A C 1
ATOM 1182 O O . ASP A 1 148 ? -21.410 12.103 10.678 1.00 85.44 148 ASP A O 1
ATOM 1186 N N . HIS A 1 149 ? -20.713 10.624 9.143 1.00 88.62 149 HIS A N 1
ATOM 1187 C CA . HIS A 1 149 ? -21.214 9.483 9.905 1.00 88.62 149 HIS A CA 1
ATOM 1188 C C . HIS A 1 149 ? -20.280 9.168 11.068 1.00 88.62 149 HIS A C 1
ATOM 1190 O O . HIS A 1 149 ? -19.065 9.034 10.880 1.00 88.62 149 HIS A O 1
ATOM 1196 N N . ARG A 1 150 ? -20.857 9.006 12.257 1.00 92.12 150 ARG A N 1
ATOM 1197 C CA . ARG A 1 150 ? -20.185 8.514 13.460 1.00 92.12 150 ARG A CA 1
ATOM 1198 C C . ARG A 1 150 ? -20.874 7.230 13.882 1.00 92.12 150 ARG A C 1
ATOM 1200 O O . ARG A 1 150 ? -22.093 7.239 14.050 1.00 92.12 150 ARG A O 1
ATOM 1207 N N . ILE A 1 151 ? -20.086 6.170 14.024 1.00 88.81 151 ILE A N 1
ATOM 1208 C CA . ILE A 1 151 ? -20.571 4.863 14.470 1.00 88.81 151 ILE A CA 1
ATOM 1209 C C . ILE A 1 151 ? -21.224 5.014 15.846 1.00 88.81 151 ILE A C 1
ATOM 1211 O O . ILE A 1 151 ? -20.698 5.728 16.705 1.00 88.81 151 ILE A O 1
ATOM 1215 N N . ARG A 1 152 ? -22.381 4.376 16.017 1.00 73.56 152 ARG A N 1
ATOM 1216 C CA . ARG A 1 152 ? -23.173 4.376 17.251 1.00 73.56 152 ARG A CA 1
ATOM 1217 C C . ARG A 1 152 ? -23.244 2.993 17.874 1.00 73.56 152 ARG A C 1
ATOM 1219 O O . ARG A 1 152 ? -23.212 2.006 17.107 1.00 73.56 152 ARG A O 1
#

Radius of gyration: 19.75 Å; Cα contacts (8 Å, |Δi|>4): 189; chains: 1; bounding box: 48×31×54 Å

Secondary structure (DSSP, 8-state):
-HHHHHTTTGGGT-EEEEESSSSB---HHHHHHHTT-TTBPPTT-TT-TTEEEEE-STT--TTEEEETTTTEEEE-TT--PPPP-----HHHHHHHTTS-SSEEE------TT-GGGGGGPPPHHHHHHHHHHHHHTTPEEE--S-SS----

Mean predicted aligned error: 6.03 Å

Solvent-accessible surface area (backbone atoms only — not comparable to full-atom values): 9425 Å² total; per-residue (Å²): 98,69,50,16,75,22,62,67,27,43,84,72,69,27,21,30,28,43,12,76,80,74,52,49,60,70,54,81,73,50,41,74,55,45,47,85,37,75,21,46,49,58,70,90,46,68,84,50,89,47,60,46,70,41,66,52,49,95,92,47,48,96,48,43,46,75,40,73,92,78,73,40,80,46,71,46,85,82,64,71,91,47,78,55,62,78,53,76,54,72,66,56,50,58,57,49,69,76,50,83,81,77,64,46,81,50,82,83,61,74,67,77,88,44,71,88,47,59,89,74,57,71,60,68,69,58,52,26,54,50,48,47,51,43,41,75,75,68,42,46,78,44,65,74,101,55,73,87,74,72,85,101

Foldseek 3Di:
DVQQVLPCLVVVVAAEAAAQLQFRDDDPVNCQQCPPRSSHDDTVCRVPPRYDYDDHDPQRDPQWHAPPVVRDIDGNPVDDGGDGDGDDDPVRVVVCVPPDDQADEDELDDDPVPVVCVVVHDDLVVVLVVVVVVVVVPHHYDYDPDDDDDRD

Sequence (152 aa):
MATGLARGAAARGKRIAFGDGRRIAWDQHSKEIFRGNPNIAPPGSEADPDLEWIDYRTGHRIYNRLDRARRRWIWNMDFRPMPGELLFDQQELAWAAGVGTGFVLMEPNVEEFKSWASNKRWAADRYDAVAARLAADGAEIVQFAHGDHRIR

pLDDT: mean 90.19, std 6.92, range [68.94, 97.62]